Protein AF-A0A4V4HP12-F1 (afdb_monomer)

Secondary structure (DSSP, 8-state):
-HHHHHHHHHHHHHTT-SEEEEEEETT-HHHHHHHHTTTPEEEEEESSSS-EEEEEEE--

Radius of gyration: 11.76 Å; Cα contacts (8 Å, |Δi|>4): 72; chains: 1; bounding box: 27×24×27 Å

Structure (mmCIF, N/CA/C/O backbone):
data_AF-A0A4V4HP12-F1
#
_entry.id   AF-A0A4V4HP12-F1
#
loop_
_atom_site.group_PDB
_atom_site.id
_atom_site.type_symbol
_atom_site.label_atom_id
_atom_site.label_alt_id
_atom_site.label_comp_id
_atom_site.label_asym_id
_atom_site.label_entity_id
_atom_site.label_seq_id
_atom_site.pdbx_PDB_ins_code
_atom_site.Cartn_x
_atom_site.Cartn_y
_atom_site.Cartn_z
_atom_site.occupancy
_atom_site.B_iso_or_equiv
_atom_site.auth_seq_id
_atom_site.auth_comp_id
_atom_site.auth_asym_id
_atom_site.auth_atom_id
_atom_site.pdbx_PDB_model_num
ATOM 1 N N . MET A 1 1 ? 4.661 -13.868 5.793 1.00 75.69 1 MET A N 1
ATOM 2 C CA . MET A 1 1 ? 5.241 -12.804 6.642 1.00 75.69 1 MET A CA 1
ATOM 3 C C . MET A 1 1 ? 4.771 -11.405 6.245 1.00 75.69 1 MET A C 1
ATOM 5 O O . MET A 1 1 ? 4.241 -10.723 7.106 1.00 75.69 1 MET A O 1
ATOM 9 N N . GLY A 1 2 ? 4.875 -10.992 4.970 1.00 86.19 2 GLY A N 1
ATOM 10 C CA . GLY A 1 2 ? 4.538 -9.618 4.539 1.00 86.19 2 GLY A CA 1
ATOM 11 C C . GLY A 1 2 ? 3.133 -9.118 4.907 1.00 86.19 2 GLY A C 1
ATOM 12 O O . GLY A 1 2 ? 2.961 -7.939 5.184 1.00 86.19 2 GLY A O 1
ATOM 13 N N . ARG A 1 3 ? 2.148 -10.020 5.001 1.00 91.44 3 ARG A N 1
ATOM 14 C CA . ARG A 1 3 ? 0.803 -9.708 5.505 1.00 91.44 3 ARG A CA 1
ATOM 15 C C . ARG A 1 3 ? 0.804 -9.139 6.928 1.00 91.44 3 ARG A C 1
ATOM 17 O O . ARG A 1 3 ? 0.214 -8.093 7.127 1.00 91.44 3 ARG A O 1
ATOM 24 N N . PHE A 1 4 ? 1.459 -9.803 7.879 1.00 94.44 4 PHE A N 1
ATOM 25 C CA . PHE A 1 4 ? 1.416 -9.396 9.289 1.00 94.44 4 PHE A CA 1
ATOM 26 C C . PHE A 1 4 ? 2.075 -8.036 9.510 1.00 94.44 4 PHE A C 1
ATOM 28 O O . PHE A 1 4 ? 1.524 -7.200 10.207 1.00 94.44 4 PHE A O 1
ATOM 35 N N . LEU A 1 5 ? 3.214 -7.800 8.854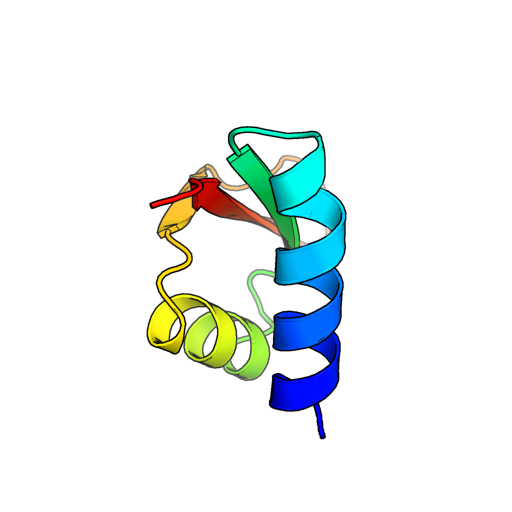 1.00 95.56 5 LEU A N 1
ATOM 36 C CA . LEU A 1 5 ? 3.895 -6.504 8.880 1.00 95.56 5 LEU A CA 1
ATOM 37 C C . LEU A 1 5 ? 3.024 -5.385 8.309 1.00 95.56 5 LEU A C 1
ATOM 39 O O . LEU A 1 5 ? 2.994 -4.292 8.860 1.00 95.56 5 LEU A O 1
ATOM 43 N N . LEU A 1 6 ? 2.322 -5.651 7.206 1.00 95.69 6 LEU A N 1
ATOM 44 C CA . LEU A 1 6 ? 1.450 -4.650 6.610 1.00 95.69 6 LEU A CA 1
ATOM 45 C C . LEU A 1 6 ? 0.168 -4.436 7.434 1.00 95.69 6 LEU A C 1
ATOM 47 O O . LEU A 1 6 ? -0.264 -3.300 7.547 1.00 95.69 6 LEU A O 1
ATOM 51 N N . ASP A 1 7 ? -0.407 -5.484 8.035 1.00 95.94 7 ASP A N 1
ATOM 52 C CA . ASP A 1 7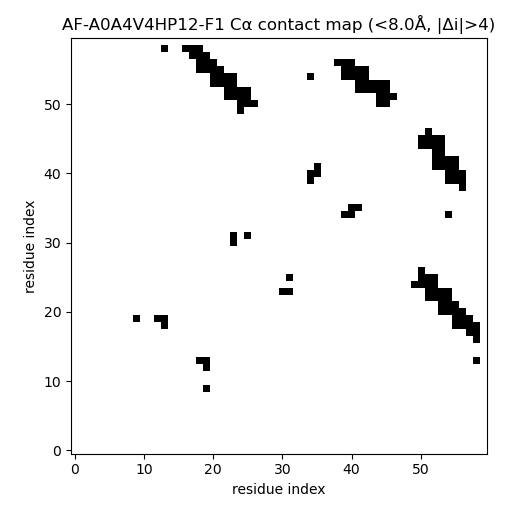 ? -1.556 -5.363 8.951 1.00 95.94 7 ASP A CA 1
ATOM 53 C C . ASP A 1 7 ? -1.192 -4.487 10.172 1.00 95.94 7 ASP A C 1
ATOM 55 O O . ASP A 1 7 ? -1.936 -3.575 10.524 1.00 95.94 7 ASP A O 1
ATOM 59 N N . ASP A 1 8 ? -0.023 -4.719 10.778 1.00 96.69 8 ASP A N 1
ATOM 60 C CA . ASP A 1 8 ? 0.466 -3.959 11.939 1.00 96.69 8 ASP A CA 1
ATOM 61 C C . ASP A 1 8 ? 0.771 -2.491 11.592 1.00 96.69 8 ASP A C 1
ATOM 63 O O . ASP A 1 8 ? 0.333 -1.569 12.282 1.00 96.69 8 ASP A O 1
ATOM 67 N N . ALA A 1 9 ? 1.444 -2.253 10.461 1.00 95.88 9 ALA A N 1
ATOM 68 C CA . ALA A 1 9 ? 1.725 -0.901 9.981 1.00 95.88 9 ALA A CA 1
ATOM 69 C C . ALA A 1 9 ? 0.445 -0.120 9.639 1.00 95.88 9 ALA A C 1
ATOM 71 O O . ALA A 1 9 ? 0.350 1.066 9.957 1.00 95.88 9 ALA A O 1
ATOM 72 N N . GLU A 1 10 ? -0.540 -0.768 9.006 1.00 96.88 10 GLU A N 1
ATOM 73 C CA . GLU A 1 10 ? -1.847 -0.165 8.726 1.00 96.88 10 GLU A CA 1
ATOM 74 C C . GLU A 1 10 ? -2.553 0.226 10.032 1.00 96.88 10 GLU A C 1
ATOM 76 O O . GLU A 1 10 ? -2.977 1.374 10.164 1.00 96.88 10 GLU A O 1
ATOM 81 N N . ALA A 1 11 ? -2.611 -0.673 11.021 1.00 96.44 11 ALA A N 1
ATOM 82 C CA . ALA A 1 11 ? -3.237 -0.393 12.315 1.00 96.44 11 ALA A CA 1
ATOM 83 C C . ALA A 1 11 ? -2.584 0.796 13.042 1.00 96.44 11 ALA A C 1
ATOM 85 O O . ALA A 1 11 ? -3.286 1.669 13.555 1.00 96.44 11 ALA A O 1
ATOM 86 N N . LEU A 1 12 ? -1.248 0.860 13.050 1.00 96.94 12 LEU A N 1
ATOM 87 C CA . LEU A 1 12 ? -0.505 1.955 13.675 1.00 96.94 12 LEU A CA 1
ATOM 88 C C . LEU A 1 12 ? -0.761 3.297 12.975 1.00 96.94 12 LEU A C 1
ATOM 90 O O . LEU A 1 12 ? -1.015 4.303 13.634 1.00 96.94 12 LEU A O 1
ATOM 94 N N . LEU A 1 13 ? -0.671 3.332 11.645 1.00 97.38 13 LEU A N 1
ATOM 95 C CA . LEU A 1 13 ? -0.747 4.585 10.894 1.00 97.38 13 LEU A CA 1
ATOM 96 C C . LEU A 1 13 ? -2.179 5.119 10.802 1.00 97.38 13 LEU A C 1
ATOM 98 O O . LEU A 1 13 ? -2.382 6.329 10.920 1.00 97.38 13 LEU A O 1
ATOM 102 N N . PHE A 1 14 ? -3.180 4.246 10.654 1.00 97.56 14 PHE A N 1
ATOM 103 C CA . PHE A 1 14 ? -4.580 4.673 10.615 1.00 97.56 14 PHE A CA 1
ATOM 104 C C . PHE A 1 14 ? -5.088 5.218 11.954 1.00 97.56 14 PHE A C 1
ATOM 106 O O . PHE A 1 14 ? -6.072 5.953 11.968 1.00 97.56 14 PHE A O 1
ATOM 113 N N . ALA A 1 15 ? -4.388 4.965 13.067 1.00 96.81 15 ALA A N 1
ATOM 114 C CA . ALA A 1 15 ? -4.698 5.601 14.348 1.00 96.81 15 ALA A CA 1
ATOM 115 C C . ALA A 1 15 ? -4.522 7.135 14.323 1.00 96.81 15 ALA A C 1
ATOM 117 O O . ALA A 1 15 ? -5.146 7.833 15.119 1.00 96.81 15 ALA A O 1
ATOM 118 N N . ALA A 1 16 ? -3.682 7.663 13.423 1.00 96.75 16 ALA A N 1
ATOM 119 C CA . ALA A 1 16 ? -3.365 9.093 13.341 1.00 96.75 16 ALA A CA 1
ATOM 120 C C . ALA A 1 16 ? -3.606 9.713 11.955 1.00 96.75 16 ALA A C 1
ATOM 122 O O . ALA A 1 16 ? -3.634 10.940 11.827 1.00 96.75 16 ALA A O 1
ATOM 123 N N . HIS A 1 17 ? -3.773 8.898 10.911 1.00 96.69 17 HIS A N 1
ATOM 124 C CA . HIS A 1 17 ? -3.853 9.366 9.532 1.00 96.69 17 HIS A CA 1
ATOM 125 C C . HIS A 1 17 ? -5.078 8.784 8.817 1.00 96.69 17 HIS A C 1
ATOM 127 O O . HIS A 1 17 ? -5.201 7.567 8.730 1.00 96.69 17 HIS A O 1
ATOM 133 N N . PRO A 1 18 ? -5.958 9.613 8.222 1.00 94.88 18 PRO A N 1
ATOM 134 C CA . PRO A 1 18 ? -7.143 9.126 7.502 1.00 94.88 18 PRO A CA 1
ATOM 135 C C . PRO A 1 18 ? -6.798 8.448 6.166 1.00 94.88 18 PRO A C 1
ATOM 137 O O . PRO A 1 18 ? -7.640 7.798 5.546 1.00 94.88 18 PRO A O 1
ATOM 140 N N . ALA A 1 19 ? -5.565 8.627 5.694 1.00 96.06 19 ALA A N 1
ATOM 141 C CA . ALA A 1 19 ? -5.035 7.985 4.509 1.00 96.06 19 ALA A CA 1
ATOM 142 C C . ALA A 1 19 ? -3.535 7.753 4.672 1.00 96.06 19 ALA A C 1
ATOM 144 O O . ALA A 1 19 ? -2.824 8.590 5.232 1.00 96.06 19 ALA A O 1
ATOM 145 N N . ILE A 1 20 ? -3.058 6.642 4.126 1.00 96.19 20 ILE A N 1
A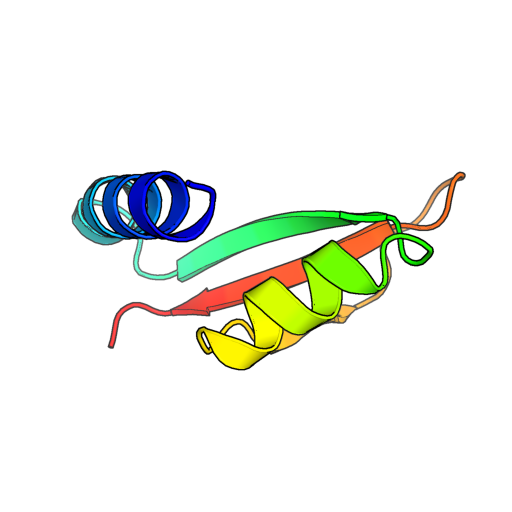TOM 146 C CA . ILE A 1 20 ? -1.647 6.268 4.099 1.00 96.19 20 ILE A CA 1
ATOM 147 C C . ILE A 1 20 ? -1.206 6.042 2.658 1.00 96.19 20 ILE A C 1
ATOM 149 O O . ILE A 1 20 ? -1.992 5.629 1.799 1.00 96.19 20 ILE A O 1
ATOM 153 N N . ARG A 1 21 ? 0.068 6.326 2.392 1.00 95.88 21 ARG A N 1
ATOM 154 C CA . ARG A 1 21 ? 0.674 6.203 1.069 1.00 95.88 21 ARG A CA 1
ATOM 155 C C . ARG A 1 21 ? 1.946 5.377 1.159 1.00 95.88 21 ARG A C 1
ATOM 157 O O . ARG A 1 21 ? 2.743 5.575 2.070 1.00 95.88 21 ARG A O 1
ATOM 164 N N . LEU A 1 22 ? 2.148 4.503 0.181 1.00 95.00 22 LEU A N 1
ATOM 165 C CA . LEU A 1 22 ? 3.416 3.811 -0.026 1.00 95.00 22 LEU A CA 1
ATOM 166 C C . LEU A 1 22 ? 3.892 3.995 -1.461 1.00 95.00 22 LEU A C 1
ATOM 168 O O . LEU A 1 22 ? 3.095 4.246 -2.366 1.00 95.00 22 LEU A O 1
ATOM 172 N N . GLU A 1 23 ? 5.195 3.855 -1.661 1.00 95.31 23 GLU A N 1
ATOM 173 C CA . GLU A 1 23 ? 5.817 3.868 -2.979 1.00 95.31 23 GLU A CA 1
ATOM 174 C C . GLU A 1 23 ? 6.425 2.499 -3.270 1.00 95.31 23 GLU A C 1
ATOM 176 O O . GLU A 1 23 ? 6.980 1.843 -2.389 1.00 95.31 23 GLU A O 1
ATOM 181 N N . THR A 1 24 ? 6.325 2.059 -4.518 1.00 95.19 24 THR A N 1
ATOM 182 C CA . THR A 1 24 ? 6.969 0.833 -4.989 1.00 95.19 24 THR A CA 1
ATOM 183 C C . THR A 1 24 ? 7.501 1.023 -6.401 1.00 95.19 24 THR A C 1
ATOM 185 O O . THR A 1 24 ? 7.074 1.924 -7.121 1.00 95.19 24 THR A O 1
ATOM 188 N N . PHE A 1 25 ? 8.438 0.181 -6.827 1.00 95.88 25 PHE A N 1
ATOM 189 C CA . PHE A 1 25 ? 8.906 0.205 -8.210 1.00 95.88 25 PHE A CA 1
ATOM 190 C C . PHE A 1 25 ? 7.823 -0.328 -9.145 1.00 95.88 25 PHE A C 1
ATOM 192 O O . PHE A 1 25 ? 7.202 -1.356 -8.868 1.00 95.88 25 PHE A O 1
ATOM 199 N N . ALA A 1 26 ? 7.648 0.315 -10.300 1.00 92.38 26 ALA A N 1
ATOM 200 C CA . ALA A 1 26 ? 6.698 -0.132 -11.316 1.00 92.38 26 ALA A CA 1
ATOM 201 C C . ALA A 1 26 ? 6.984 -1.579 -11.766 1.00 92.38 26 ALA A C 1
ATOM 203 O O . ALA A 1 26 ? 6.058 -2.350 -12.022 1.00 92.38 26 ALA A O 1
ATOM 204 N N . ALA A 1 27 ? 8.262 -1.971 -11.781 1.00 95.38 27 ALA A N 1
ATOM 205 C CA . ALA A 1 27 ? 8.707 -3.319 -12.124 1.00 95.38 27 ALA A CA 1
ATOM 206 C C . ALA A 1 27 ? 8.432 -4.377 -11.034 1.00 95.38 27 ALA A C 1
ATOM 208 O O . ALA A 1 27 ? 8.491 -5.570 -11.325 1.00 95.38 27 ALA A O 1
ATOM 209 N N . ASN A 1 28 ? 8.114 -3.987 -9.792 1.00 95.56 28 ASN A N 1
ATOM 210 C CA . ASN A 1 28 ? 7.880 -4.932 -8.697 1.00 95.56 28 ASN A CA 1
ATOM 211 C C . ASN A 1 28 ? 6.437 -5.469 -8.714 1.00 95.56 28 ASN A C 1
ATOM 213 O O . ASN A 1 28 ? 5.600 -5.127 -7.878 1.00 95.56 28 ASN A O 1
ATOM 217 N N . THR A 1 29 ? 6.138 -6.307 -9.707 1.00 95.75 29 THR A N 1
ATOM 218 C CA . THR A 1 29 ? 4.794 -6.853 -9.965 1.00 95.75 29 THR A CA 1
ATOM 219 C C . THR A 1 29 ? 4.229 -7.647 -8.787 1.00 95.75 29 THR A C 1
ATOM 221 O O . THR A 1 29 ? 3.039 -7.536 -8.500 1.00 95.75 29 THR A O 1
ATOM 224 N N . ALA A 1 30 ? 5.072 -8.386 -8.060 1.00 96.31 30 ALA A N 1
ATOM 225 C CA . ALA A 1 30 ? 4.655 -9.159 -6.891 1.00 96.31 30 ALA A CA 1
ATOM 226 C C . ALA A 1 30 ? 4.174 -8.259 -5.741 1.00 96.31 30 ALA A C 1
ATOM 228 O O . ALA A 1 30 ? 3.117 -8.511 -5.164 1.00 96.31 30 ALA A O 1
ATOM 229 N N . ALA A 1 31 ? 4.912 -7.186 -5.430 1.00 95.06 31 ALA A N 1
ATOM 230 C CA . ALA A 1 31 ? 4.508 -6.238 -4.392 1.00 95.06 31 ALA A CA 1
ATOM 231 C C . ALA A 1 31 ? 3.227 -5.489 -4.783 1.00 95.06 31 ALA A C 1
ATOM 233 O O . ALA A 1 31 ? 2.314 -5.366 -3.972 1.00 95.06 31 ALA A O 1
ATOM 234 N N . ARG A 1 32 ? 3.125 -5.060 -6.046 1.00 96.06 32 ARG A N 1
ATOM 235 C CA . ARG A 1 32 ? 1.932 -4.396 -6.593 1.00 96.06 32 ARG A CA 1
ATOM 236 C C . ARG A 1 32 ? 0.675 -5.254 -6.432 1.00 96.06 32 ARG A C 1
ATOM 238 O O . ARG A 1 32 ? -0.284 -4.809 -5.808 1.00 96.06 32 ARG A O 1
ATOM 245 N N . ALA A 1 33 ? 0.720 -6.505 -6.896 1.00 96.56 33 ALA A N 1
ATOM 246 C CA . ALA A 1 33 ? -0.394 -7.443 -6.753 1.00 96.56 33 ALA A CA 1
ATOM 247 C C . ALA A 1 33 ? -0.752 -7.702 -5.279 1.00 96.56 33 ALA A C 1
ATOM 249 O O . ALA A 1 33 ? -1.926 -7.793 -4.924 1.00 96.56 33 ALA A O 1
ATOM 250 N N . PHE A 1 34 ? 0.256 -7.782 -4.404 1.00 97.06 34 PHE A N 1
ATOM 251 C CA . PHE A 1 34 ? 0.049 -7.947 -2.968 1.00 97.06 34 PHE A CA 1
ATOM 252 C C . PHE A 1 34 ? -0.680 -6.753 -2.329 1.00 97.06 34 PHE A C 1
ATOM 254 O O . PHE A 1 34 ? -1.594 -6.971 -1.534 1.00 97.06 34 PHE A O 1
ATOM 261 N N . TYR A 1 35 ? -0.319 -5.511 -2.666 1.00 96.38 35 TYR A N 1
ATOM 262 C CA . TYR A 1 35 ? -0.999 -4.322 -2.139 1.00 96.38 35 TYR A CA 1
ATOM 263 C C . TYR A 1 35 ? -2.429 -4.196 -2.685 1.00 96.38 35 TYR A C 1
ATOM 265 O O . TYR A 1 35 ? -3.360 -3.958 -1.912 1.00 96.38 35 TYR A O 1
ATOM 273 N N . GLU A 1 36 ? -2.630 -4.426 -3.985 1.00 95.88 36 GLU A N 1
ATOM 274 C CA . GLU A 1 36 ? -3.953 -4.371 -4.628 1.00 95.88 36 GLU A CA 1
ATOM 275 C C . GLU A 1 36 ? -4.931 -5.378 -4.012 1.00 95.88 36 GLU A C 1
ATOM 277 O O . GLU A 1 36 ? -6.051 -5.017 -3.651 1.00 95.88 36 GLU A O 1
ATOM 282 N N . ALA A 1 37 ? -4.480 -6.614 -3.766 1.00 96.69 37 ALA A N 1
ATOM 283 C CA . ALA A 1 37 ? -5.276 -7.642 -3.090 1.00 96.69 37 ALA A CA 1
ATOM 284 C C . ALA A 1 37 ? -5.681 -7.269 -1.648 1.00 96.69 37 ALA A C 1
ATOM 286 O O . ALA A 1 37 ? -6.528 -7.930 -1.050 1.00 96.69 37 ALA A O 1
ATOM 287 N N . ARG A 1 38 ? -5.074 -6.223 -1.073 1.00 95.31 38 ARG A N 1
ATOM 288 C CA . ARG A 1 38 ? -5.304 -5.740 0.298 1.00 95.31 38 ARG A CA 1
ATOM 289 C C . ARG A 1 38 ? -6.033 -4.395 0.345 1.00 95.31 38 ARG A C 1
ATOM 291 O O . ARG A 1 38 ? -6.068 -3.748 1.394 1.00 95.31 38 ARG A O 1
ATOM 298 N N . GLY A 1 39 ? -6.612 -3.981 -0.782 1.00 95.38 39 GLY A N 1
ATOM 299 C CA . GLY A 1 39 ? -7.446 -2.783 -0.890 1.00 95.38 39 GLY A CA 1
ATOM 300 C C . GLY A 1 39 ? -6.674 -1.492 -1.157 1.00 95.38 39 GLY A C 1
ATOM 301 O O . GLY A 1 39 ? -7.275 -0.419 -1.163 1.00 95.38 3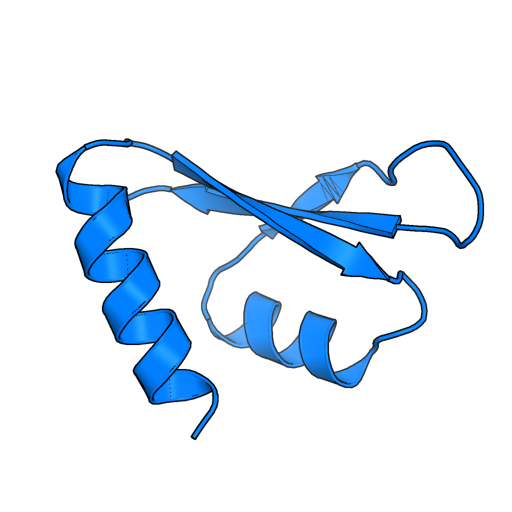9 GLY A O 1
ATOM 302 N N . TRP A 1 40 ? -5.363 -1.568 -1.399 1.00 97.19 40 TRP A N 1
ATOM 303 C CA . TRP A 1 40 ? -4.596 -0.403 -1.822 1.00 97.19 40 TRP A CA 1
ATOM 304 C C . TRP A 1 40 ? -4.922 -0.050 -3.269 1.00 97.19 40 TRP A C 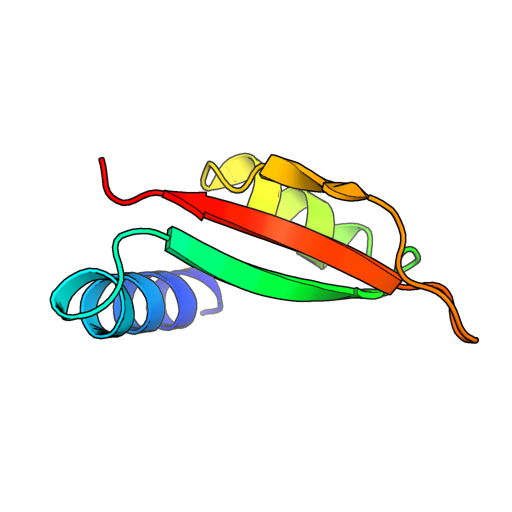1
ATOM 306 O O . TRP A 1 40 ? -4.964 -0.916 -4.143 1.00 97.19 40 TRP A O 1
ATOM 316 N N . ARG A 1 41 ? -5.112 1.241 -3.535 1.00 96.38 41 ARG A N 1
ATOM 317 C CA . ARG A 1 41 ? -5.433 1.747 -4.871 1.00 96.38 41 ARG A CA 1
ATOM 318 C C . ARG A 1 41 ? -4.183 2.345 -5.514 1.00 96.38 41 ARG A C 1
ATOM 320 O O . ARG A 1 41 ? -3.521 3.158 -4.861 1.00 96.38 41 ARG A O 1
ATOM 327 N N . PRO A 1 42 ? -3.848 1.973 -6.761 1.00 93.44 42 PRO A N 1
ATOM 328 C CA . PRO A 1 42 ? -2.732 2.586 -7.464 1.00 93.44 42 PRO A CA 1
ATOM 329 C C . PRO A 1 42 ? -3.034 4.065 -7.726 1.00 93.44 42 PRO A C 1
ATOM 331 O O . PRO A 1 42 ? -4.123 4.432 -8.165 1.00 93.44 42 PRO A O 1
ATOM 334 N N . GLY A 1 43 ? -2.059 4.914 -7.428 1.00 86.19 43 GLY A N 1
ATOM 335 C CA . GLY A 1 43 ? -2.045 6.329 -7.767 1.00 86.19 43 GLY A CA 1
ATOM 336 C C . GLY A 1 43 ? -1.273 6.597 -9.058 1.00 86.19 43 GLY A C 1
ATOM 337 O O . GLY A 1 43 ? -0.910 5.684 -9.801 1.00 86.19 43 GLY A O 1
ATOM 338 N N . ALA A 1 44 ? -0.999 7.876 -9.314 1.00 84.56 44 ALA A N 1
ATOM 339 C CA . ALA A 1 44 ? -0.204 8.286 -10.464 1.00 84.56 44 ALA A CA 1
ATOM 340 C C . ALA A 1 44 ? 1.245 7.756 -10.377 1.00 84.56 44 ALA A C 1
ATOM 342 O O . ALA A 1 44 ? 1.797 7.655 -9.270 1.00 84.56 44 ALA A O 1
ATOM 343 N N . PRO A 1 45 ? 1.877 7.450 -11.528 1.00 90.38 45 PRO A N 1
ATOM 344 C CA . PRO A 1 45 ? 3.314 7.235 -11.597 1.00 90.38 45 PRO A CA 1
ATOM 345 C C . PRO A 1 45 ? 4.079 8.406 -10.993 1.00 90.38 45 PRO A C 1
ATOM 347 O O . PRO A 1 45 ? 3.668 9.561 -11.103 1.00 90.38 45 PRO A O 1
ATOM 350 N N . LEU A 1 46 ? 5.192 8.087 -10.347 1.00 91.88 46 LEU A N 1
ATOM 351 C CA . LEU A 1 46 ? 6.082 9.074 -9.763 1.00 91.88 46 LEU A CA 1
ATOM 352 C C . LEU A 1 46 ? 7.212 9.393 -10.730 1.00 91.88 46 LEU A C 1
ATOM 354 O O . LEU A 1 46 ? 7.749 8.493 -11.375 1.00 91.88 46 LEU A O 1
ATOM 358 N N . GLU A 1 47 ? 7.585 10.668 -10.791 1.00 90.88 47 GLU A N 1
ATOM 359 C CA . GLU A 1 47 ? 8.726 11.109 -11.584 1.00 90.88 47 GLU A CA 1
ATOM 360 C C . GLU A 1 47 ? 10.047 10.531 -11.046 1.00 90.88 47 GLU A C 1
ATOM 362 O O . GLU A 1 47 ? 10.240 10.314 -9.840 1.00 90.88 47 GLU A O 1
ATOM 367 N N . GLY A 1 48 ? 10.972 10.297 -11.977 1.00 87.38 48 GLY A N 1
ATOM 368 C CA . GLY A 1 48 ? 12.325 9.823 -11.710 1.00 87.38 48 GLY A CA 1
ATOM 369 C C . GLY A 1 48 ? 12.578 8.372 -12.115 1.00 87.38 48 GLY A C 1
ATOM 370 O O . GLY A 1 48 ? 11.659 7.583 -12.344 1.00 87.38 48 GLY A O 1
ATOM 371 N N . GLU A 1 49 ? 13.865 8.033 -12.188 1.00 87.50 49 GLU A N 1
ATOM 372 C CA . GLU A 1 49 ? 14.341 6.693 -12.513 1.00 87.50 49 GLU A CA 1
ATOM 373 C C . GLU A 1 49 ? 15.016 6.026 -11.300 1.00 87.50 49 GLU A C 1
ATOM 375 O O . GLU A 1 49 ? 15.799 6.677 -10.603 1.00 87.50 49 GLU A O 1
ATOM 380 N N . PRO A 1 50 ? 14.732 4.736 -11.033 1.00 88.88 50 PRO A N 1
ATOM 381 C CA . PRO A 1 50 ? 13.813 3.872 -11.782 1.00 88.88 50 PRO A CA 1
ATOM 382 C C . PRO A 1 50 ? 12.334 4.233 -11.549 1.00 88.88 50 PRO A C 1
ATOM 384 O O . PRO A 1 50 ? 11.975 4.800 -10.517 1.00 88.88 50 PRO A O 1
ATOM 387 N N . ALA A 1 51 ? 11.474 3.866 -12.506 1.00 93.50 51 ALA A N 1
ATOM 388 C CA . ALA A 1 51 ? 10.046 4.177 -12.470 1.00 93.50 51 ALA A CA 1
ATOM 3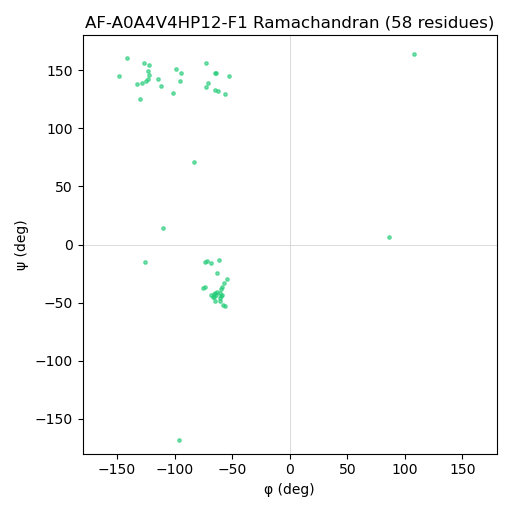89 C C . ALA A 1 51 ? 9.369 3.653 -11.191 1.00 93.50 51 ALA A C 1
ATOM 391 O O . ALA A 1 51 ? 9.477 2.469 -10.841 1.00 93.50 51 ALA A O 1
ATOM 392 N N . ARG A 1 52 ? 8.622 4.530 -10.516 1.00 95.94 52 ARG A N 1
ATOM 393 C CA . ARG A 1 52 ? 7.901 4.235 -9.272 1.00 95.94 52 ARG A CA 1
ATOM 394 C C . ARG A 1 52 ? 6.406 4.495 -9.418 1.00 95.94 52 ARG A C 1
ATOM 396 O O . ARG A 1 52 ? 5.967 5.305 -10.230 1.00 95.94 52 ARG A O 1
ATOM 403 N N . LEU A 1 53 ? 5.630 3.804 -8.598 1.00 94.94 53 LEU A N 1
ATOM 404 C CA . LEU A 1 53 ? 4.192 3.962 -8.449 1.00 94.94 53 LEU A CA 1
ATOM 405 C C . LEU A 1 53 ? 3.887 4.267 -6.991 1.00 94.94 53 LEU A C 1
ATOM 407 O O . LEU A 1 53 ? 4.492 3.687 -6.087 1.00 94.94 53 LEU A O 1
ATOM 411 N N . ALA A 1 54 ? 2.911 5.136 -6.776 1.00 96.00 54 ALA A N 1
ATOM 412 C CA . ALA A 1 54 ? 2.328 5.319 -5.464 1.00 96.00 54 ALA A CA 1
ATOM 413 C C . ALA A 1 54 ? 1.084 4.456 -5.299 1.00 96.00 54 ALA A C 1
ATOM 415 O O . ALA A 1 54 ? 0.330 4.275 -6.249 1.00 96.00 54 ALA A O 1
ATOM 416 N N . TYR A 1 55 ? 0.835 3.997 -4.082 1.00 96.94 55 TYR A N 1
ATOM 417 C CA . TYR A 1 55 ? -0.434 3.411 -3.679 1.00 96.94 55 TYR A CA 1
ATOM 418 C C . TYR A 1 55 ? -1.003 4.194 -2.505 1.00 96.94 55 TYR A C 1
ATOM 420 O O . TYR A 1 55 ? -0.250 4.671 -1.65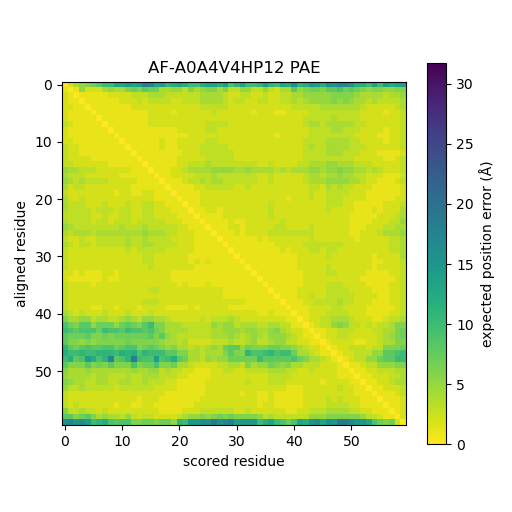5 1.00 96.94 55 TYR A O 1
ATOM 428 N N . VAL A 1 56 ? -2.327 4.309 -2.457 1.00 97.06 56 VAL A N 1
ATOM 429 C CA . VAL A 1 56 ? -3.057 4.943 -1.358 1.00 97.06 56 VAL A CA 1
ATOM 430 C C . VAL A 1 56 ? -4.093 3.986 -0.787 1.00 97.06 56 VAL A C 1
ATOM 432 O O . VAL A 1 56 ? -4.756 3.254 -1.528 1.00 97.06 56 VAL A O 1
ATOM 435 N N . LYS A 1 57 ? -4.238 4.005 0.534 1.00 97.00 57 LYS A N 1
ATOM 436 C CA . LYS A 1 57 ? -5.338 3.356 1.241 1.00 97.00 57 LYS A CA 1
ATOM 437 C C . LYS A 1 57 ? -5.913 4.336 2.256 1.00 97.00 57 LYS A C 1
ATOM 439 O O . LYS A 1 57 ? -5.167 5.070 2.903 1.00 97.00 57 LYS A O 1
ATOM 444 N N . HIS A 1 58 ? -7.234 4.372 2.340 1.00 95.56 58 HIS A N 1
ATOM 445 C CA . HIS A 1 58 ? -7.969 5.189 3.298 1.00 95.56 58 HIS A CA 1
ATOM 446 C C . HIS A 1 58 ? -8.378 4.321 4.487 1.00 95.56 58 HIS A C 1
ATOM 448 O O . HIS A 1 58 ? -8.541 3.113 4.313 1.00 95.56 58 HIS A O 1
ATOM 454 N N . ALA A 1 59 ? -8.511 4.930 5.666 1.00 89.50 59 ALA A N 1
ATOM 455 C CA . ALA A 1 59 ? -9.188 4.276 6.778 1.00 89.50 59 ALA A CA 1
ATOM 456 C C . ALA A 1 59 ? -10.648 4.028 6.363 1.00 89.50 59 ALA A C 1
ATOM 458 O O . ALA A 1 59 ? -11.270 4.931 5.794 1.00 89.50 59 ALA A O 1
ATOM 459 N N . ASP A 1 60 ? -11.137 2.807 6.576 1.00 73.25 60 ASP A N 1
ATOM 460 C CA . ASP A 1 60 ? -12.540 2.441 6.339 1.00 73.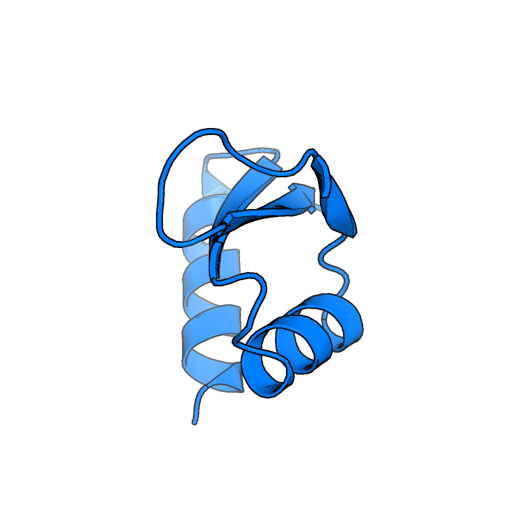25 60 ASP A CA 1
ATOM 461 C C . ASP A 1 60 ? -13.482 3.112 7.354 1.00 73.25 60 ASP A C 1
ATOM 463 O O . ASP A 1 60 ? -13.068 3.298 8.525 1.00 73.25 60 ASP A O 1
#

pLDDT: mean 93.86, std 4.77, range [73.25, 97.56]

Organism: NCBI:txid2126555

Sequence (60 aa):
MGRFLLDDAEALLFAAHPAIRLETFAANTAARAFYEARGWRPGAPLEGEPARLAYVKHAD

Foldseek 3Di:
DVVVVVVVVCVVCLVPDQKDKDKDQPPPVVVVVVCVVVVWDWDDWDDDPPTMTMTMDGDD

Solvent-accessible surface area (backbone atoms only — not comparable to full-atom values): 3548 Å² total; per-residue (Å²): 113,72,64,61,58,50,53,51,52,47,57,61,48,50,73,80,31,71,56,50,74,52,78,46,51,64,82,44,57,68,60,52,55,55,41,45,77,68,69,33,41,79,53,65,73,44,90,62,86,78,52,29,31,34,34,40,37,64,62,130

Nearest PDB structures (foldseek):
  3v8h-assembly2_C  TM=8.823E-01  e=3.750E-02  Burkholderia thailandensis E264
  3v8h-assembly1_D  TM=8.796E-01  e=4.968E-02  Burkholderia thailandensis E264
  6r45-assembly1_A  TM=7.758E-01  e=1.889E-01  Trichoplax adhaerens
  6r45-assembly1_B  TM=7.548E-01  e=1.761E-01  Trichoplax adhaerens
  3juw-assembly1_B  TM=6.113E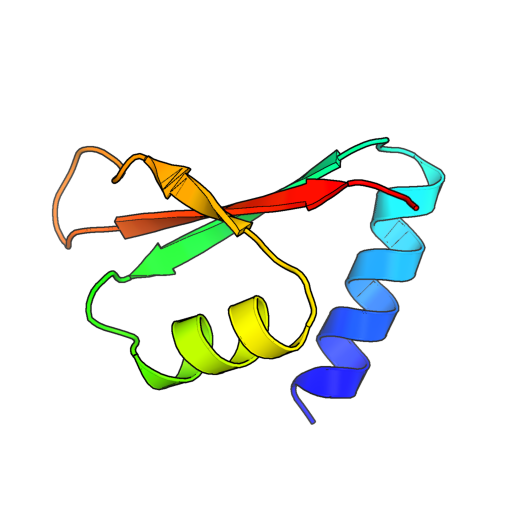-01  e=1.076E-01  Bordetella pertussis

InterPro domains:
  IPR016181 Acyl-CoA N-acyltransferase [SSF55729] (2-47)

Mean predicted aligned error: 2.95 Å